Protein AF-A0A7I7MVA3-F1 (afdb_monomer)

Organism: NCBI:txid398694

Foldseek 3Di:
DDKDFLCVVCVVVVHHSVVSVVCVVVVNHPFDWDDDDPTIITDDDPPCVVVPQDDDDDDDDPDPVCVVVVVVVVVVVVVVSVVVVVVVVVVVVVVVVVVVVVD

Nearest PDB structures (foldseek):
  4lhf-assembly1_A  TM=6.559E-01  e=8.825E-02  Peduovirus P2
  6ama-assembly1_A  TM=6.959E-01  e=1.702E-01  Streptomyces venezuelae
  8gzi-assembly1_A  TM=5.293E-01  e=2.525E-01  Apiospora montagnei NRRL 25634
  3ihu-assembly2_B  TM=5.347E-01  e=1.144E+00  Cupriavidus pinatubonensis JMP134
  5y6i-assembly1_B  TM=5.915E-01  e=6.741E+00  Pseudomonas aeruginosa

Sequence (103 aa):
MGAVNLADWAASVGVNRHTAYRWFREGALPVPAERVGRLILVRTTPAGDAAAGGVVIYARVSSHDQRADLDRQVARLRVRDGLLRDANNYERQEQASQRILSS

Secondary structure (DSSP, 8-state):
-EEEEHHHHHHHTT--HHHHHHHHHTT--SS-EEEETTEEEEEEPPGGGGGTT--------SSGGGHHHHHHHHHHHHHHHHHHHHHHHHHHHHHHHHHHHT-

Mean predicted aligned error: 12.72 Å

Structure (mmCIF, N/CA/C/O backbone):
data_AF-A0A7I7MVA3-F1
#
_entry.id   AF-A0A7I7MVA3-F1
#
loop_
_atom_site.group_PDB
_atom_site.id
_atom_site.type_symbol
_atom_site.label_atom_id
_atom_site.label_alt_id
_atom_site.label_comp_id
_atom_site.label_asym_id
_atom_site.label_entity_id
_atom_site.label_seq_id
_atom_site.pdbx_PDB_ins_code
_atom_site.Cartn_x
_atom_site.Cartn_y
_atom_site.Cartn_z
_atom_site.occupancy
_atom_site.B_iso_or_equiv
_atom_site.auth_seq_id
_atom_site.auth_comp_id
_atom_site.auth_asym_id
_atom_site.auth_atom_id
_atom_site.pdbx_PDB_model_num
ATOM 1 N N . MET A 1 1 ? -10.619 -3.308 13.970 1.00 54.50 1 MET A N 1
ATOM 2 C CA . MET A 1 1 ? -10.396 -2.429 12.800 1.00 54.50 1 MET A CA 1
ATOM 3 C C . MET A 1 1 ? -10.261 -1.004 13.299 1.00 54.50 1 MET A C 1
ATOM 5 O O . MET A 1 1 ? -11.207 -0.506 13.895 1.00 54.50 1 MET A O 1
ATOM 9 N N . GLY A 1 2 ? -9.087 -0.394 13.144 1.00 79.62 2 GLY A N 1
ATOM 10 C CA . GLY A 1 2 ? -8.886 1.015 13.486 1.00 79.62 2 GLY A CA 1
ATOM 11 C C . GLY A 1 2 ? -9.206 1.905 12.287 1.00 79.62 2 GLY A C 1
ATOM 12 O O . GLY A 1 2 ? -9.049 1.489 11.140 1.00 79.62 2 GLY A O 1
ATOM 13 N N . ALA A 1 3 ? -9.664 3.126 12.541 1.00 83.00 3 ALA A N 1
ATOM 14 C CA . ALA A 1 3 ? -9.728 4.175 11.532 1.00 83.00 3 ALA A CA 1
ATOM 15 C C . ALA A 1 3 ? -8.857 5.335 12.012 1.00 83.00 3 ALA A C 1
ATOM 17 O O . ALA A 1 3 ? -8.966 5.752 13.164 1.00 83.00 3 ALA A O 1
ATOM 18 N N . VAL A 1 4 ? -7.980 5.830 11.145 1.00 92.38 4 VAL A N 1
ATOM 19 C CA . VAL A 1 4 ? -7.107 6.973 11.441 1.00 92.38 4 VAL A CA 1
ATOM 20 C C . VAL A 1 4 ? -7.415 8.111 10.480 1.00 92.38 4 VAL A C 1
ATOM 22 O O . VAL A 1 4 ? -7.961 7.896 9.397 1.00 92.38 4 VAL A O 1
ATOM 25 N N . ASN A 1 5 ? -7.073 9.339 10.852 1.00 94.38 5 ASN A N 1
ATOM 26 C CA . ASN A 1 5 ? -7.186 10.461 9.929 1.00 94.38 5 ASN A CA 1
ATOM 27 C C . ASN A 1 5 ? -6.242 10.248 8.733 1.00 94.38 5 ASN A C 1
ATOM 29 O O . ASN A 1 5 ? -5.127 9.755 8.899 1.00 94.38 5 ASN A O 1
ATOM 33 N N . LEU A 1 6 ? -6.648 10.673 7.536 1.00 93.62 6 LEU A N 1
ATOM 34 C CA . LEU A 1 6 ? -5.809 10.685 6.333 1.00 93.62 6 LEU A CA 1
ATOM 35 C C . LEU A 1 6 ? -4.431 11.320 6.564 1.00 93.62 6 LEU A C 1
ATOM 37 O O . LEU A 1 6 ? -3.447 10.865 5.993 1.00 93.62 6 LEU A O 1
ATOM 41 N N . ALA A 1 7 ? -4.352 12.363 7.389 1.00 93.25 7 ALA A N 1
ATOM 42 C CA . ALA A 1 7 ? -3.097 13.003 7.759 1.00 93.25 7 ALA A CA 1
ATOM 43 C C . ALA A 1 7 ? -2.152 12.064 8.520 1.00 93.25 7 ALA A C 1
ATOM 45 O O . ALA A 1 7 ? -0.968 12.002 8.196 1.00 93.25 7 ALA A O 1
ATOM 46 N N . ASP A 1 8 ? -2.687 11.347 9.504 1.00 92.94 8 ASP A N 1
ATOM 47 C CA . ASP A 1 8 ? -1.922 10.433 10.352 1.00 92.94 8 ASP A CA 1
ATOM 48 C C . ASP A 1 8 ? -1.548 9.175 9.570 1.00 92.94 8 ASP A C 1
ATOM 50 O O . ASP A 1 8 ? -0.416 8.704 9.642 1.00 92.94 8 ASP A O 1
ATOM 54 N N . TRP A 1 9 ? -2.465 8.689 8.727 1.00 93.50 9 TRP A N 1
ATOM 55 C CA . TRP A 1 9 ? -2.169 7.633 7.767 1.00 93.50 9 TRP A CA 1
ATOM 56 C C . TRP A 1 9 ? -1.032 8.040 6.829 1.00 93.50 9 TRP A C 1
ATOM 58 O O . TRP A 1 9 ? -0.058 7.303 6.706 1.00 93.50 9 TRP A O 1
ATOM 68 N N . ALA A 1 10 ? -1.111 9.227 6.221 1.00 93.56 10 ALA A N 1
ATOM 69 C CA . ALA A 1 10 ? -0.091 9.727 5.306 1.00 93.56 10 ALA A CA 1
ATOM 70 C C . ALA A 1 10 ? 1.283 9.814 5.991 1.00 93.56 10 ALA A C 1
ATOM 72 O O . ALA A 1 10 ? 2.273 9.357 5.424 1.00 93.56 10 ALA A O 1
ATOM 73 N N . ALA A 1 11 ? 1.331 10.301 7.235 1.00 92.38 11 ALA A N 1
ATOM 74 C CA . ALA A 1 11 ? 2.551 10.309 8.037 1.00 92.38 11 ALA A CA 1
ATOM 75 C C . ALA A 1 11 ? 3.082 8.889 8.304 1.00 92.38 11 ALA A C 1
ATOM 77 O O . ALA A 1 11 ? 4.276 8.650 8.141 1.00 92.38 11 ALA A O 1
ATOM 78 N N . SER A 1 12 ? 2.203 7.934 8.633 1.00 88.50 12 SER A N 1
ATOM 79 C CA . SER A 1 12 ? 2.589 6.542 8.907 1.00 88.50 12 SER A CA 1
ATOM 80 C C . SER A 1 12 ? 3.196 5.818 7.698 1.00 88.50 12 SER A C 1
ATOM 82 O O . SER A 1 12 ? 4.054 4.958 7.873 1.00 88.50 12 SER A O 1
ATOM 84 N N . VAL A 1 13 ? 2.789 6.185 6.475 1.00 87.62 13 VAL A N 1
ATOM 85 C CA . VAL A 1 13 ? 3.316 5.611 5.222 1.00 87.62 13 VAL A CA 1
ATOM 86 C C . VAL A 1 13 ? 4.379 6.490 4.549 1.00 87.62 13 VAL A C 1
ATOM 88 O O . VAL A 1 13 ? 4.866 6.145 3.475 1.00 87.62 13 VAL A O 1
ATOM 91 N N . GLY A 1 14 ? 4.736 7.635 5.143 1.00 90.06 14 GLY A N 1
ATOM 92 C CA . GLY A 1 14 ? 5.746 8.555 4.606 1.00 90.06 14 GLY A CA 1
ATOM 93 C C . GLY A 1 14 ? 5.305 9.365 3.378 1.00 90.06 14 GLY A C 1
ATOM 94 O O . GLY A 1 14 ? 6.144 9.828 2.608 1.00 90.06 14 GLY A O 1
ATOM 95 N N . VAL A 1 15 ? 4.000 9.553 3.170 1.00 93.56 15 VAL A N 1
ATOM 96 C CA . VAL A 1 15 ? 3.436 10.338 2.059 1.00 93.56 15 VAL A CA 1
ATOM 97 C C . VAL A 1 15 ? 3.016 11.727 2.552 1.00 93.56 15 VAL A C 1
ATOM 99 O O . VAL A 1 15 ? 2.498 11.893 3.653 1.00 93.56 15 VAL A O 1
ATOM 102 N N . ASN A 1 16 ? 3.201 12.763 1.728 1.00 95.94 16 ASN A N 1
ATOM 103 C CA . ASN A 1 16 ? 2.726 14.109 2.062 1.00 95.94 16 ASN A CA 1
ATOM 104 C C . ASN A 1 16 ? 1.185 14.145 2.150 1.00 95.94 16 ASN A C 1
ATOM 106 O O . ASN A 1 16 ? 0.493 13.627 1.271 1.00 95.94 16 ASN A O 1
ATOM 110 N N . ARG A 1 17 ? 0.637 14.833 3.161 1.00 94.94 17 ARG A N 1
ATOM 111 C CA . ARG A 1 17 ? -0.814 15.016 3.355 1.00 94.94 17 ARG A CA 1
ATOM 112 C C . ARG A 1 17 ? -1.538 15.523 2.100 1.00 94.94 17 ARG A C 1
ATOM 114 O O . ARG A 1 17 ? -2.627 15.043 1.801 1.00 94.94 17 ARG A O 1
ATOM 121 N N . HIS A 1 18 ? -0.959 16.469 1.359 1.00 95.94 18 HIS A N 1
ATOM 122 C CA . HIS A 1 18 ? -1.556 16.987 0.122 1.00 95.94 18 HIS A CA 1
ATOM 123 C C . HIS A 1 18 ? -1.619 15.922 -0.977 1.00 95.94 18 HIS A C 1
ATOM 125 O O . HIS A 1 18 ? -2.621 15.834 -1.685 1.00 95.94 18 HIS A O 1
ATOM 131 N N . THR A 1 19 ? -0.588 15.082 -1.088 1.00 95.69 19 THR A N 1
ATOM 132 C CA . THR A 1 19 ? -0.568 13.946 -2.019 1.00 95.69 19 THR A CA 1
ATOM 133 C C . THR A 1 19 ? -1.638 12.925 -1.649 1.00 95.69 19 THR A C 1
ATOM 135 O O . THR A 1 19 ? -2.403 12.510 -2.515 1.00 95.69 19 THR A O 1
ATOM 138 N N . ALA A 1 20 ? -1.757 12.585 -0.363 1.00 95.00 20 ALA A N 1
ATOM 139 C CA . ALA A 1 20 ? -2.794 11.680 0.125 1.00 95.00 20 ALA A CA 1
ATOM 140 C C . ALA A 1 20 ? -4.208 12.241 -0.119 1.00 95.00 20 ALA A C 1
ATOM 142 O O . ALA A 1 20 ? -5.100 11.514 -0.550 1.00 95.00 20 ALA A O 1
ATOM 143 N N . TYR A 1 21 ? -4.413 13.548 0.083 1.00 95.50 21 TYR A N 1
ATOM 144 C CA . TYR A 1 21 ? -5.683 14.210 -0.229 1.00 95.50 21 TYR A CA 1
ATOM 145 C C . TYR A 1 21 ? -6.007 14.171 -1.725 1.00 95.50 21 TYR A C 1
ATOM 147 O O . TYR A 1 21 ? -7.148 13.903 -2.105 1.00 95.50 21 TYR A O 1
ATOM 155 N N . ARG A 1 22 ? -5.005 14.396 -2.581 1.00 96.44 22 ARG A N 1
ATOM 156 C CA . ARG A 1 22 ? -5.160 14.291 -4.033 1.00 96.44 22 ARG A CA 1
ATOM 157 C C . ARG A 1 22 ? -5.584 12.880 -4.443 1.00 96.44 22 ARG A C 1
ATOM 159 O O . ARG A 1 22 ? -6.562 12.746 -5.169 1.00 96.44 22 ARG A O 1
ATOM 166 N N . TRP A 1 23 ? -4.920 11.851 -3.917 1.00 95.25 23 TRP A N 1
ATOM 167 C CA . TRP A 1 23 ? -5.285 10.453 -4.161 1.00 95.25 23 TRP A CA 1
ATOM 168 C C . TRP A 1 23 ? -6.697 10.120 -3.684 1.00 95.25 23 TRP A C 1
ATOM 170 O O . TRP A 1 23 ? -7.427 9.452 -4.405 1.00 95.25 23 TRP A O 1
ATOM 180 N N . PHE A 1 24 ? -7.111 10.617 -2.515 1.00 93.81 24 PHE A N 1
ATOM 181 C CA . PHE A 1 24 ? -8.486 10.448 -2.041 1.00 93.81 24 PHE A CA 1
ATOM 182 C C . PHE A 1 24 ? -9.498 11.072 -3.012 1.00 93.81 24 PHE A C 1
ATOM 184 O O . PHE A 1 24 ? -10.467 10.426 -3.398 1.00 93.81 24 PHE A O 1
ATOM 191 N N . ARG A 1 25 ? -9.253 12.315 -3.445 1.00 94.69 25 ARG A N 1
ATOM 192 C CA . ARG A 1 25 ? -10.115 13.029 -4.399 1.00 94.69 25 ARG A CA 1
ATOM 193 C C . ARG A 1 25 ? -10.192 12.324 -5.759 1.00 94.69 25 ARG A C 1
ATOM 195 O O . ARG A 1 25 ? -11.222 12.395 -6.414 1.00 94.69 25 ARG A O 1
ATOM 202 N N . GLU A 1 26 ? -9.109 11.679 -6.174 1.00 95.50 26 GLU A N 1
ATOM 203 C CA . GLU A 1 26 ? -8.993 10.949 -7.443 1.00 95.50 26 GLU A CA 1
ATOM 204 C C . GLU A 1 26 ? -9.420 9.475 -7.334 1.00 95.50 26 GLU A C 1
ATOM 206 O O . GLU A 1 26 ? -9.384 8.759 -8.328 1.00 95.50 26 GLU A O 1
ATOM 211 N N . GLY A 1 27 ? -9.819 9.002 -6.145 1.00 92.25 27 GLY A N 1
ATOM 212 C CA . GLY A 1 27 ? -10.176 7.597 -5.919 1.00 92.25 27 GLY A CA 1
ATOM 213 C C . GLY A 1 27 ? -8.999 6.619 -6.047 1.00 92.25 27 GLY A C 1
ATOM 214 O O . GLY A 1 27 ? -9.212 5.421 -6.185 1.00 92.25 27 GLY A O 1
ATOM 215 N N . ALA A 1 28 ? -7.761 7.115 -5.994 1.00 91.50 28 ALA A N 1
ATOM 216 C CA . ALA A 1 28 ? -6.525 6.348 -6.171 1.00 91.50 28 ALA A CA 1
ATOM 217 C C . ALA A 1 28 ? -5.898 5.884 -4.844 1.00 91.50 28 ALA A C 1
ATOM 219 O O . ALA A 1 28 ? -4.749 5.440 -4.814 1.00 91.50 28 ALA A O 1
ATOM 220 N N . LEU A 1 29 ? -6.609 6.036 -3.723 1.00 89.38 29 LEU A N 1
ATOM 221 C CA . LEU A 1 29 ? -6.101 5.596 -2.428 1.00 89.38 29 LEU A CA 1
ATOM 222 C C . LEU A 1 29 ? -6.018 4.053 -2.413 1.00 89.38 29 LEU A C 1
ATOM 224 O O . LEU A 1 29 ? -7.023 3.401 -2.690 1.00 89.38 29 LEU A O 1
ATOM 228 N N . PRO A 1 30 ? -4.869 3.445 -2.057 1.00 85.56 30 PRO A N 1
ATOM 229 C CA . PRO A 1 30 ? -4.715 1.984 -2.053 1.00 85.56 30 PRO A CA 1
ATOM 230 C C . PRO A 1 30 ? -5.466 1.291 -0.905 1.00 85.56 30 PRO A C 1
ATOM 232 O O . PRO A 1 30 ? -5.486 0.067 -0.824 1.00 85.56 30 PRO A O 1
ATOM 235 N N . VAL A 1 31 ? -6.048 2.069 0.009 1.00 87.81 31 VAL A N 1
ATOM 236 C CA . VAL A 1 31 ? -6.773 1.599 1.189 1.00 87.81 31 VAL A CA 1
ATOM 237 C C . VAL A 1 31 ? -8.154 2.255 1.242 1.00 87.81 31 VAL A C 1
ATOM 239 O O . VAL A 1 31 ? -8.295 3.395 0.792 1.00 87.81 31 VAL A O 1
ATOM 242 N N . PRO A 1 32 ? -9.181 1.584 1.794 1.00 89.69 32 PRO A N 1
ATOM 243 C CA . PRO A 1 32 ? -10.507 2.174 1.908 1.00 89.69 32 PRO A CA 1
ATOM 244 C C . PRO A 1 32 ? -10.484 3.441 2.766 1.00 89.69 32 PRO A C 1
ATOM 246 O O . PRO A 1 32 ? -9.981 3.440 3.894 1.00 89.69 32 PRO A O 1
ATOM 249 N N . ALA A 1 33 ? -11.069 4.515 2.246 1.00 92.12 33 ALA A N 1
ATOM 250 C CA . ALA A 1 33 ? -11.216 5.768 2.967 1.00 92.12 33 ALA A CA 1
ATOM 251 C C . ALA A 1 33 ? -12.605 6.363 2.753 1.00 92.12 33 ALA A C 1
ATOM 253 O O . ALA A 1 33 ? -13.160 6.303 1.658 1.00 92.12 33 ALA A O 1
ATOM 254 N N . GLU A 1 34 ? -13.149 6.965 3.804 1.00 92.56 34 GLU A N 1
ATOM 255 C CA . GLU A 1 34 ? -14.472 7.581 3.805 1.00 92.56 34 GLU A CA 1
ATOM 256 C C . GLU A 1 34 ? -14.397 9.012 4.338 1.00 92.56 34 GLU A C 1
ATOM 258 O O . GLU A 1 34 ? -13.662 9.320 5.280 1.00 92.56 34 GLU A O 1
ATOM 263 N N . ARG A 1 35 ? -15.157 9.919 3.717 1.00 93.19 35 ARG A N 1
ATOM 264 C CA . ARG A 1 35 ? -15.282 11.293 4.203 1.00 93.19 35 ARG A CA 1
ATOM 265 C C . ARG A 1 35 ? -16.400 11.358 5.234 1.00 93.19 35 ARG A C 1
ATOM 267 O O . ARG A 1 35 ? -17.557 11.122 4.903 1.00 93.19 35 ARG A O 1
ATOM 274 N N . VAL A 1 36 ? -16.054 1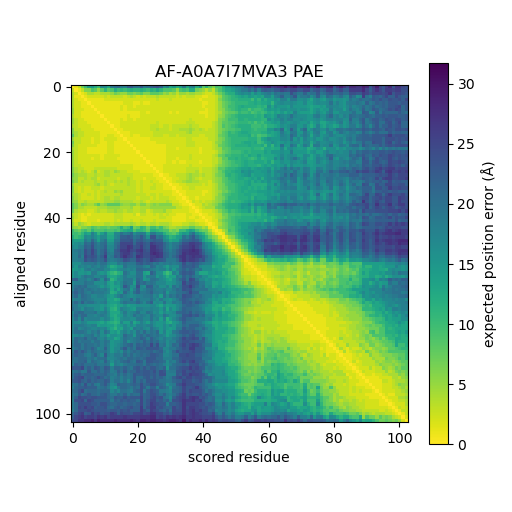1.759 6.451 1.00 91.94 36 VAL A N 1
ATOM 275 C CA . VAL A 1 36 ? -16.994 11.969 7.555 1.00 91.94 36 VAL A CA 1
ATOM 276 C C . VAL A 1 36 ? -16.940 13.446 7.938 1.00 91.94 36 VAL A C 1
ATOM 278 O O . VAL A 1 36 ? -16.022 13.920 8.612 1.00 91.94 36 VAL A O 1
ATOM 281 N N . GLY A 1 37 ? -17.893 14.218 7.409 1.00 90.12 37 GLY A N 1
ATOM 282 C CA . GLY A 1 37 ? -17.916 15.676 7.533 1.00 90.12 37 GLY A CA 1
ATOM 283 C C . GLY A 1 37 ? -16.680 16.340 6.907 1.00 90.12 37 GLY A C 1
ATOM 284 O O . GLY A 1 37 ? -16.470 16.306 5.687 1.00 90.12 37 GLY A O 1
ATOM 285 N N . ARG A 1 38 ? -15.858 16.979 7.750 1.00 88.88 38 ARG A N 1
ATOM 286 C CA . ARG A 1 38 ? -14.614 17.654 7.333 1.00 88.88 38 ARG A CA 1
ATOM 287 C C . ARG A 1 38 ? -13.375 16.754 7.410 1.00 88.88 38 ARG A C 1
ATOM 289 O O . ARG A 1 38 ? -12.317 17.158 6.935 1.00 88.88 38 ARG A O 1
ATOM 296 N N . LEU A 1 39 ? -13.500 15.553 7.974 1.00 91.94 39 LEU A N 1
ATOM 297 C CA . LEU A 1 39 ? -12.403 14.603 8.131 1.00 91.94 39 LEU A CA 1
ATOM 298 C C . LEU A 1 39 ? -12.476 13.502 7.070 1.00 91.94 39 LEU A C 1
ATOM 300 O O . LEU A 1 39 ? -13.553 13.150 6.590 1.00 91.94 39 LEU A O 1
ATOM 304 N N . ILE A 1 40 ? -11.314 12.960 6.710 1.00 93.56 40 ILE A N 1
ATOM 305 C CA . ILE A 1 40 ? -11.194 11.763 5.876 1.00 93.56 40 ILE A CA 1
ATOM 306 C C . ILE A 1 40 ? -10.617 10.676 6.773 1.00 93.56 40 ILE A C 1
ATOM 308 O O . ILE A 1 40 ? -9.514 10.838 7.301 1.00 93.56 40 ILE A O 1
ATOM 312 N N . LEU A 1 41 ? -11.386 9.611 6.970 1.00 93.00 41 LEU A N 1
ATOM 313 C CA . LEU A 1 41 ? -11.004 8.460 7.771 1.00 93.00 41 LEU A CA 1
ATOM 314 C C . LEU A 1 41 ? -10.479 7.372 6.848 1.00 93.00 41 LEU A C 1
ATOM 316 O O . LEU A 1 41 ? -11.162 6.958 5.915 1.00 93.00 41 LEU A O 1
ATOM 320 N N . VAL A 1 42 ? -9.265 6.915 7.119 1.00 91.88 42 VAL A N 1
ATOM 321 C CA . VAL A 1 42 ? -8.633 5.799 6.430 1.00 91.88 42 VAL A CA 1
ATOM 322 C C . VAL A 1 42 ? -8.802 4.566 7.297 1.00 91.88 42 VAL A C 1
ATOM 324 O O . VAL A 1 42 ? -8.346 4.536 8.444 1.00 91.88 42 VAL A O 1
ATOM 327 N N . ARG A 1 43 ? -9.473 3.548 6.756 1.00 87.75 43 ARG A N 1
ATOM 328 C CA . ARG A 1 43 ? -9.612 2.257 7.426 1.00 87.75 43 ARG A CA 1
ATOM 329 C C . ARG A 1 43 ? -8.277 1.544 7.321 1.00 87.75 43 ARG A C 1
ATOM 331 O O . ARG A 1 43 ? -7.835 1.200 6.226 1.00 87.75 43 ARG A O 1
ATOM 338 N N . THR A 1 44 ? -7.633 1.337 8.461 1.00 75.94 44 THR A N 1
ATOM 339 C CA . THR A 1 44 ? -6.399 0.567 8.528 1.00 75.94 44 THR A CA 1
ATOM 340 C C . THR A 1 44 ? -6.733 -0.817 9.059 1.00 75.94 44 THR A C 1
ATOM 342 O O . THR A 1 44 ? -7.299 -0.996 10.144 1.00 75.94 44 THR A O 1
ATOM 345 N N . THR A 1 45 ? -6.381 -1.836 8.282 1.00 64.06 45 THR A N 1
ATOM 346 C CA . THR A 1 45 ? -6.123 -3.142 8.882 1.00 64.06 45 THR A CA 1
ATOM 347 C C . THR A 1 45 ? -4.926 -2.934 9.809 1.00 64.06 45 THR A C 1
ATOM 349 O O . THR A 1 45 ? -3.963 -2.284 9.382 1.00 64.06 45 THR A O 1
ATOM 352 N N . PRO A 1 46 ? -4.965 -3.376 11.080 1.00 54.09 46 PRO A N 1
ATOM 353 C CA . PRO A 1 46 ? -3.768 -3.343 11.903 1.00 54.09 46 PRO A CA 1
ATOM 354 C C . PRO A 1 46 ? -2.640 -3.990 11.099 1.00 54.09 46 PRO A C 1
ATOM 356 O O . PRO A 1 46 ? -2.815 -5.071 10.538 1.00 54.09 46 PRO A O 1
ATOM 359 N N . ALA A 1 47 ? -1.482 -3.330 11.033 1.00 52.94 47 ALA A N 1
ATOM 360 C CA . ALA A 1 47 ? -0.297 -3.861 10.355 1.00 52.94 47 ALA A CA 1
ATOM 361 C C . ALA A 1 47 ? 0.122 -5.255 10.887 1.00 52.94 47 ALA A C 1
ATOM 363 O O . ALA A 1 47 ? 0.964 -5.916 10.290 1.00 52.94 47 ALA A O 1
ATOM 364 N N . GLY A 1 48 ? -0.502 -5.712 11.980 1.00 44.09 48 GLY A N 1
ATOM 365 C CA . GLY A 1 48 ? -0.399 -7.052 12.540 1.00 44.09 48 GLY A CA 1
ATOM 366 C C . GLY A 1 48 ? -1.025 -8.185 11.717 1.00 44.09 48 GLY A C 1
ATOM 367 O O . GLY A 1 48 ? -0.626 -9.317 11.939 1.00 44.09 48 GLY A O 1
ATOM 368 N N . ASP A 1 49 ? -1.903 -7.939 10.736 1.00 43.69 49 ASP A N 1
ATOM 369 C CA . ASP A 1 49 ? -2.454 -9.042 9.913 1.00 43.69 49 ASP A CA 1
ATOM 370 C C . ASP A 1 49 ? -1.623 -9.331 8.651 1.00 43.69 49 ASP A C 1
ATOM 372 O O . ASP A 1 49 ? -1.791 -10.363 8.004 1.00 43.69 49 ASP A O 1
ATOM 376 N N . ALA A 1 50 ? -0.636 -8.481 8.341 1.00 47.69 50 ALA A N 1
ATOM 377 C CA . ALA A 1 50 ? 0.444 -8.838 7.418 1.00 47.69 50 ALA A CA 1
ATOM 378 C C . ALA A 1 50 ? 1.470 -9.797 8.064 1.00 47.69 50 ALA A C 1
ATOM 380 O O . ALA A 1 50 ? 2.402 -10.245 7.397 1.00 47.69 50 ALA A O 1
ATOM 381 N N . ALA A 1 51 ? 1.292 -10.155 9.344 1.00 48.22 51 ALA A N 1
ATOM 382 C CA . ALA A 1 51 ? 2.122 -11.130 10.049 1.00 48.22 51 ALA A CA 1
ATOM 383 C C . ALA A 1 51 ? 1.815 -12.597 9.680 1.00 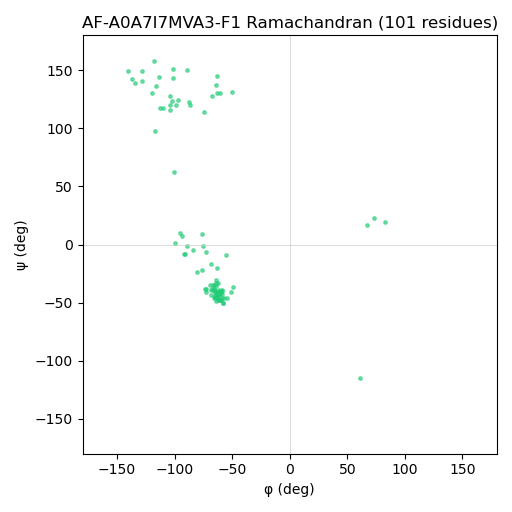48.22 51 ALA A C 1
ATOM 385 O O . ALA A 1 51 ? 2.371 -13.509 10.287 1.00 48.22 51 ALA A O 1
ATOM 386 N N . ALA A 1 52 ? 0.993 -12.849 8.657 1.00 54.12 52 ALA A N 1
ATOM 387 C CA . ALA A 1 52 ? 0.839 -14.167 8.047 1.00 54.12 52 ALA A CA 1
ATOM 388 C C . ALA A 1 52 ? 1.646 -14.283 6.733 1.00 54.12 52 ALA A C 1
ATOM 390 O O . ALA A 1 52 ? 1.104 -14.491 5.653 1.00 54.12 52 ALA A O 1
ATOM 391 N N . GLY A 1 53 ? 2.975 -14.162 6.837 1.00 58.50 53 GLY A N 1
ATOM 392 C CA . GLY A 1 53 ? 3.902 -14.966 6.024 1.00 58.50 53 GLY A CA 1
ATOM 393 C C . GLY A 1 53 ? 4.235 -14.531 4.589 1.00 58.50 53 GLY A C 1
ATOM 394 O O . GLY A 1 53 ? 4.701 -15.369 3.819 1.00 58.50 53 GLY A O 1
ATOM 395 N N . GLY A 1 54 ? 4.029 -13.271 4.197 1.00 62.75 54 GLY A N 1
ATOM 396 C CA . GLY A 1 54 ? 4.408 -12.782 2.863 1.00 62.75 54 GLY A CA 1
ATOM 397 C C . GLY A 1 54 ? 5.675 -11.920 2.853 1.00 62.75 54 GLY A C 1
ATOM 398 O O . GLY A 1 54 ? 5.662 -10.812 3.377 1.00 62.75 54 GLY A O 1
ATOM 399 N N . VAL A 1 55 ? 6.750 -12.374 2.197 1.00 68.50 55 VAL A N 1
ATOM 400 C CA . VAL A 1 55 ? 7.906 -11.522 1.853 1.00 68.50 55 VAL A CA 1
ATOM 401 C C . VAL A 1 55 ? 7.655 -10.841 0.506 1.00 68.50 55 VAL A C 1
ATOM 403 O O . VAL A 1 55 ? 7.452 -11.512 -0.505 1.00 68.50 55 VAL A O 1
ATOM 406 N N . VAL A 1 56 ? 7.693 -9.506 0.476 1.00 71.75 56 VAL A N 1
ATOM 407 C CA . VAL A 1 56 ? 7.580 -8.713 -0.760 1.00 71.75 56 VAL A CA 1
ATOM 408 C C . VAL A 1 56 ? 8.959 -8.193 -1.162 1.00 71.75 56 VAL A C 1
ATOM 410 O O . VAL A 1 56 ? 9.649 -7.569 -0.361 1.00 71.75 56 VAL A O 1
ATOM 413 N N . ILE A 1 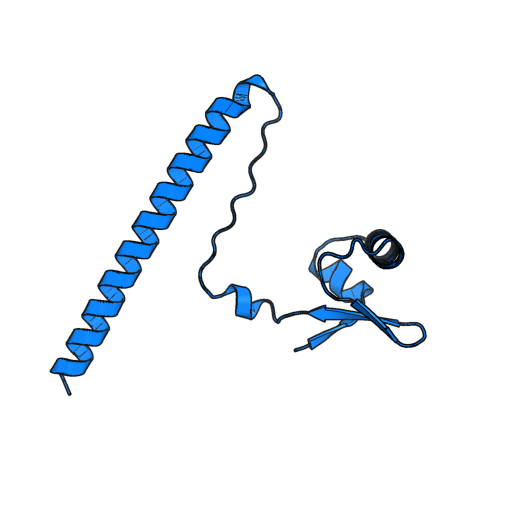57 ? 9.355 -8.428 -2.417 1.00 78.56 57 ILE A N 1
ATOM 414 C CA . ILE A 1 57 ? 10.612 -7.930 -2.992 1.00 78.56 57 ILE A CA 1
ATOM 415 C C . ILE A 1 57 ? 10.279 -6.851 -4.023 1.00 78.56 57 ILE A C 1
ATOM 417 O O . ILE A 1 57 ? 9.654 -7.144 -5.042 1.00 78.56 57 ILE A O 1
ATOM 421 N N . TYR A 1 58 ? 10.730 -5.619 -3.778 1.00 78.25 58 TYR A N 1
ATOM 422 C CA . TYR A 1 58 ? 10.724 -4.546 -4.772 1.00 78.25 58 TYR A CA 1
ATOM 423 C C . TYR A 1 58 ? 12.139 -4.342 -5.308 1.00 78.25 58 TYR A C 1
ATOM 425 O O . TYR A 1 58 ? 13.052 -4.029 -4.545 1.00 78.25 58 TYR A O 1
ATOM 433 N N . ALA A 1 59 ? 12.329 -4.519 -6.615 1.00 77.75 59 ALA A N 1
ATOM 434 C CA . ALA A 1 59 ? 13.638 -4.413 -7.245 1.00 77.75 59 ALA A CA 1
ATOM 435 C C . ALA A 1 59 ? 13.553 -3.575 -8.528 1.00 77.75 59 ALA A C 1
ATOM 437 O O . ALA A 1 59 ? 12.595 -3.693 -9.292 1.00 77.75 59 ALA A O 1
ATOM 438 N N . ARG A 1 60 ? 14.546 -2.707 -8.753 1.00 84.88 60 ARG A N 1
ATOM 439 C CA . ARG A 1 60 ? 14.640 -1.830 -9.929 1.00 84.88 60 ARG A CA 1
ATOM 440 C C . ARG A 1 60 ? 16.083 -1.748 -10.419 1.00 84.88 60 ARG A C 1
ATOM 442 O O . ARG A 1 60 ? 16.999 -1.788 -9.603 1.00 84.88 60 ARG A O 1
ATOM 449 N N . VAL A 1 61 ? 16.264 -1.569 -11.724 1.00 85.69 61 VAL A N 1
ATOM 450 C CA . VAL A 1 61 ? 17.562 -1.290 -12.358 1.00 85.69 61 VAL A CA 1
ATOM 451 C C . VAL A 1 61 ? 17.560 0.119 -12.938 1.00 85.69 61 VAL A C 1
ATOM 453 O O . VAL A 1 61 ? 16.525 0.594 -13.404 1.00 85.69 61 VAL A O 1
ATOM 456 N N . SER A 1 62 ? 18.700 0.806 -12.878 1.00 81.94 62 SER A N 1
ATOM 457 C CA . SER A 1 62 ? 18.871 2.125 -13.502 1.00 81.94 62 SER A CA 1
ATOM 458 C C . SER A 1 62 ? 19.153 2.028 -15.002 1.00 81.94 62 SER A C 1
ATOM 460 O O . SER A 1 62 ? 18.849 2.972 -15.725 1.00 81.94 62 SER A O 1
ATOM 462 N N . SER A 1 63 ? 19.686 0.893 -15.469 1.00 89.00 63 SER A N 1
ATOM 463 C CA . SER A 1 63 ? 19.969 0.634 -16.880 1.00 89.00 63 SER A CA 1
ATOM 464 C C . SER A 1 63 ? 19.135 -0.528 -17.411 1.00 89.00 63 SER A C 1
ATOM 466 O O . SER A 1 63 ? 18.970 -1.555 -16.749 1.00 89.00 63 SER A O 1
ATOM 468 N N . HIS A 1 64 ? 18.579 -0.363 -18.610 1.00 82.19 64 HIS A N 1
ATOM 469 C CA . HIS A 1 64 ? 17.625 -1.317 -19.176 1.00 82.19 64 HIS A CA 1
ATOM 470 C C . HIS A 1 64 ? 18.260 -2.680 -19.496 1.00 82.19 64 HIS A C 1
ATOM 472 O O . HIS A 1 64 ? 17.630 -3.719 -19.303 1.00 82.19 64 HIS A O 1
ATOM 478 N N . ASP A 1 65 ? 19.521 -2.686 -19.924 1.00 88.25 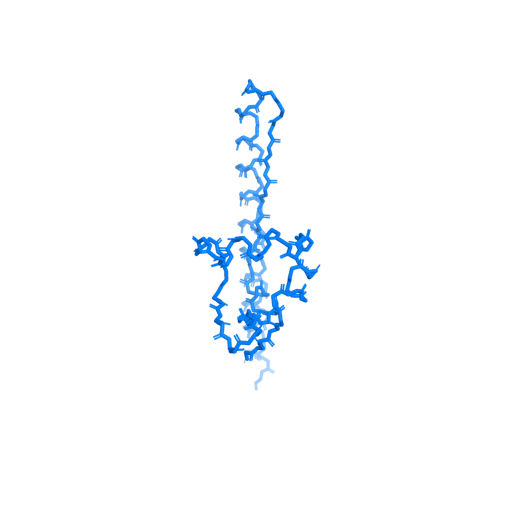65 ASP A N 1
ATOM 479 C CA . ASP A 1 65 ? 20.317 -3.882 -20.223 1.00 88.25 65 ASP A CA 1
ATOM 480 C C . ASP A 1 65 ? 20.556 -4.776 -18.991 1.00 88.25 65 ASP A C 1
ATOM 482 O O . ASP A 1 65 ? 20.758 -5.981 -19.131 1.00 88.25 65 ASP A O 1
ATOM 486 N N . GLN A 1 66 ? 20.425 -4.237 -17.774 1.00 87.81 66 GLN A N 1
ATOM 487 C CA . GLN A 1 66 ? 20.561 -5.002 -16.527 1.00 87.81 66 GLN A CA 1
ATOM 488 C C . GLN A 1 66 ? 19.277 -5.731 -16.099 1.00 87.81 66 GLN A C 1
ATOM 490 O O . GLN A 1 66 ? 19.288 -6.491 -15.128 1.00 87.81 66 GLN A O 1
ATOM 495 N N . ARG A 1 67 ? 18.159 -5.546 -16.814 1.00 88.06 67 ARG A N 1
ATOM 496 C CA . ARG A 1 67 ? 16.866 -6.155 -16.463 1.00 88.06 67 ARG A CA 1
ATOM 497 C C . ARG A 1 67 ? 16.923 -7.683 -16.410 1.00 88.06 67 ARG A C 1
ATOM 499 O O . ARG A 1 67 ? 16.370 -8.279 -15.492 1.00 88.06 67 ARG A O 1
ATOM 506 N N . ALA A 1 68 ? 17.638 -8.312 -17.341 1.00 88.38 68 ALA A N 1
ATOM 507 C CA . ALA A 1 68 ? 17.773 -9.767 -17.360 1.00 88.38 68 ALA A CA 1
ATOM 508 C C . ALA A 1 68 ? 18.510 -10.304 -16.120 1.00 88.38 68 ALA A C 1
ATOM 510 O O . ALA A 1 68 ? 18.212 -11.400 -15.649 1.00 88.38 68 ALA A O 1
ATOM 511 N N . ASP A 1 69 ? 19.464 -9.545 -15.576 1.00 87.94 69 ASP A N 1
ATOM 512 C CA . ASP A 1 69 ? 20.145 -9.928 -14.339 1.00 87.94 69 ASP A CA 1
ATOM 513 C C . ASP A 1 69 ? 19.234 -9.761 -13.116 1.00 87.94 69 ASP A C 1
ATOM 515 O O . ASP A 1 69 ? 19.155 -10.663 -12.279 1.00 87.94 69 ASP A O 1
ATOM 519 N N . LEU A 1 70 ? 18.457 -8.673 -13.067 1.00 88.31 70 LEU A N 1
ATOM 520 C CA . LEU A 1 70 ? 17.427 -8.464 -12.048 1.00 88.31 70 LEU A CA 1
ATOM 521 C C . LEU A 1 70 ? 16.442 -9.640 -11.988 1.00 88.31 70 LEU A C 1
ATOM 523 O O . LEU A 1 70 ? 16.170 -10.161 -10.905 1.00 88.31 70 LEU A O 1
ATOM 527 N N . ASP A 1 71 ? 15.959 -10.099 -13.143 1.00 87.81 71 ASP A N 1
ATOM 528 C CA . ASP A 1 71 ? 15.020 -11.220 -13.225 1.00 87.81 71 ASP A CA 1
ATOM 529 C C . ASP A 1 71 ? 15.632 -12.517 -12.660 1.00 87.81 71 ASP A C 1
ATOM 531 O O . ASP A 1 71 ? 14.982 -13.233 -11.890 1.00 87.81 71 ASP A O 1
ATOM 535 N N . ARG A 1 72 ? 16.917 -12.790 -12.944 1.00 88.25 72 ARG A N 1
ATOM 536 C CA . ARG A 1 72 ? 17.645 -13.934 -12.359 1.00 88.25 72 ARG A CA 1
ATOM 537 C C . ARG A 1 72 ? 17.798 -13.804 -10.846 1.00 88.25 72 ARG A C 1
ATOM 539 O O . ARG A 1 72 ? 17.664 -14.794 -10.124 1.00 88.25 72 ARG A O 1
ATOM 546 N N . GLN A 1 73 ? 18.089 -12.607 -10.341 1.00 88.38 73 GLN A N 1
ATOM 547 C CA . GLN A 1 73 ? 18.211 -12.367 -8.902 1.00 88.38 73 GLN A CA 1
ATOM 548 C C . GLN A 1 73 ? 16.874 -12.575 -8.181 1.00 88.38 73 GLN A C 1
ATOM 550 O O . GLN A 1 73 ? 16.831 -13.276 -7.169 1.00 88.38 73 GLN A O 1
ATOM 555 N N . VAL A 1 74 ? 15.777 -12.052 -8.735 1.00 87.94 74 VAL A N 1
ATOM 556 C CA . VAL A 1 74 ? 14.424 -12.249 -8.196 1.00 87.94 74 VAL A CA 1
ATOM 557 C C . VAL A 1 74 ? 14.046 -13.731 -8.196 1.00 87.94 74 VAL A C 1
ATOM 559 O O . VAL A 1 74 ? 13.526 -14.221 -7.194 1.00 87.94 74 VAL A O 1
ATOM 562 N N . ALA A 1 75 ? 14.352 -14.469 -9.268 1.00 86.00 75 ALA A N 1
ATOM 563 C CA . ALA A 1 75 ? 14.105 -15.909 -9.331 1.00 86.00 75 ALA A CA 1
ATOM 564 C C . ALA A 1 75 ? 14.840 -16.671 -8.213 1.00 86.00 75 ALA A C 1
ATOM 566 O O . ALA A 1 75 ? 14.222 -17.463 -7.503 1.00 86.00 75 ALA A O 1
ATOM 567 N N . ARG A 1 76 ? 16.129 -16.376 -7.983 1.00 86.38 76 ARG A N 1
ATOM 568 C CA . ARG A 1 76 ? 16.905 -16.994 -6.890 1.00 86.38 76 ARG A CA 1
ATOM 569 C C . ARG A 1 76 ? 16.320 -16.695 -5.512 1.00 86.38 76 ARG A C 1
ATOM 571 O O . ARG A 1 76 ? 16.255 -17.586 -4.668 1.00 86.38 76 ARG A O 1
ATOM 578 N N . LEU A 1 77 ? 15.884 -15.458 -5.275 1.00 86.00 77 LEU A N 1
ATOM 579 C CA . LEU A 1 77 ? 15.299 -15.072 -3.991 1.00 86.00 77 LEU A CA 1
ATOM 580 C C . LEU A 1 77 ? 13.950 -15.753 -3.741 1.00 86.00 77 LEU A C 1
ATOM 582 O O . LEU A 1 77 ? 13.710 -16.192 -2.621 1.00 86.00 77 LEU A O 1
ATOM 586 N N . ARG A 1 78 ? 13.113 -15.903 -4.775 1.00 82.81 78 ARG A N 1
ATOM 587 C CA . ARG A 1 78 ? 11.832 -16.622 -4.681 1.00 82.81 78 ARG A CA 1
ATOM 588 C C . ARG A 1 78 ? 12.022 -18.098 -4.345 1.00 82.81 78 ARG A C 1
ATOM 590 O O . ARG A 1 78 ? 11.339 -18.608 -3.467 1.00 82.81 78 ARG A O 1
ATOM 597 N N . VAL A 1 79 ? 12.974 -18.763 -5.002 1.00 84.88 79 VAL A N 1
ATOM 598 C CA . VAL A 1 79 ? 13.304 -20.166 -4.702 1.00 84.88 79 VAL A CA 1
ATOM 599 C C . VAL A 1 79 ? 13.787 -20.307 -3.259 1.00 84.88 79 VAL A C 1
ATOM 601 O O . VAL A 1 79 ? 13.329 -21.192 -2.543 1.00 84.88 79 VAL A O 1
ATOM 604 N N . ARG A 1 80 ? 14.667 -19.407 -2.801 1.00 82.19 80 ARG A N 1
ATOM 605 C CA . ARG A 1 80 ? 15.163 -19.433 -1.419 1.00 82.19 80 ARG A CA 1
ATOM 606 C C . ARG A 1 80 ? 14.054 -19.212 -0.388 1.00 82.19 80 ARG A C 1
ATOM 608 O O . ARG A 1 80 ? 14.043 -19.902 0.622 1.00 82.19 80 ARG A O 1
ATOM 615 N N . ASP A 1 81 ? 13.145 -18.270 -0.628 1.00 82.00 81 ASP A N 1
ATOM 616 C CA . ASP A 1 81 ? 11.995 -18.028 0.254 1.00 82.00 81 ASP A CA 1
ATOM 617 C C . ASP A 1 81 ? 11.076 -19.257 0.334 1.00 82.00 81 ASP A C 1
ATOM 619 O O . ASP A 1 81 ? 10.710 -19.659 1.435 1.00 82.00 81 ASP A O 1
ATOM 623 N N . GLY A 1 82 ? 10.793 -19.919 -0.795 1.00 79.69 82 GLY A N 1
ATOM 624 C CA . GLY A 1 82 ? 10.040 -21.179 -0.813 1.00 79.69 82 GLY A CA 1
ATOM 625 C C . GLY A 1 82 ? 10.695 -22.274 0.035 1.00 79.69 82 GLY A C 1
ATOM 626 O O . GLY A 1 82 ? 10.057 -22.818 0.932 1.00 79.69 82 GLY A O 1
ATOM 627 N N . LEU A 1 83 ? 11.996 -22.514 -0.161 1.00 81.00 83 LEU A N 1
ATOM 628 C CA . LEU A 1 83 ? 12.746 -23.524 0.600 1.00 81.00 83 LEU A CA 1
ATOM 629 C C . LEU A 1 83 ? 12.734 -23.265 2.115 1.00 81.00 83 LEU A C 1
ATOM 631 O O . LEU A 1 83 ? 12.606 -24.199 2.905 1.00 81.00 83 LEU A O 1
ATOM 635 N N . LEU A 1 84 ? 12.858 -22.001 2.532 1.00 76.31 84 LEU A N 1
ATOM 636 C CA . LEU A 1 84 ? 12.826 -21.636 3.951 1.00 76.31 84 LEU A CA 1
ATOM 637 C C . LEU A 1 84 ? 11.436 -21.831 4.570 1.00 76.31 84 LEU A C 1
ATOM 639 O O . LEU A 1 84 ? 11.337 -22.211 5.737 1.00 76.31 84 LEU A O 1
ATOM 643 N N . ARG A 1 85 ? 10.365 -21.588 3.807 1.00 76.06 85 ARG A N 1
ATOM 644 C CA . ARG A 1 85 ? 8.990 -21.830 4.268 1.00 76.06 85 ARG A CA 1
ATOM 645 C C . ARG A 1 85 ? 8.714 -23.317 4.437 1.00 76.06 85 ARG A C 1
ATOM 647 O O . ARG A 1 85 ? 8.161 -23.702 5.464 1.00 76.06 85 ARG A O 1
ATOM 654 N N . ASP A 1 86 ? 9.143 -24.134 3.481 1.00 79.44 86 ASP A N 1
ATOM 655 C CA . ASP A 1 86 ? 8.965 -25.585 3.541 1.00 79.44 86 ASP A CA 1
ATOM 656 C C . ASP A 1 86 ? 9.684 -26.171 4.760 1.00 79.44 86 ASP A C 1
ATOM 658 O O . ASP A 1 86 ? 9.065 -26.882 5.549 1.00 79.44 86 ASP A O 1
ATOM 662 N N . ALA A 1 87 ? 10.945 -25.787 4.988 1.00 77.88 87 ALA A N 1
ATOM 663 C CA . ALA A 1 87 ? 11.714 -26.209 6.160 1.00 77.88 87 ALA A 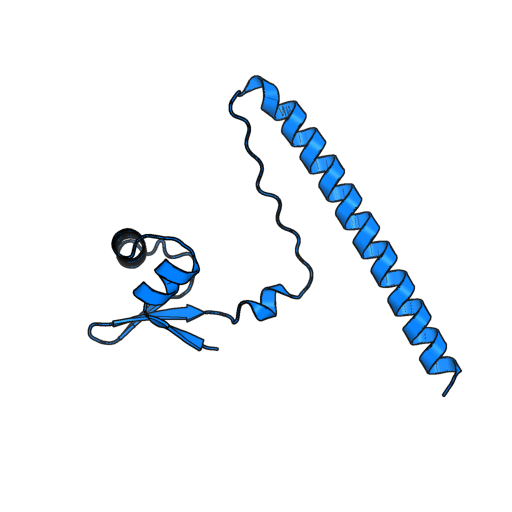CA 1
ATOM 664 C C . ALA A 1 87 ? 11.020 -25.851 7.490 1.00 77.88 87 ALA A C 1
ATOM 666 O O . ALA A 1 87 ? 10.879 -26.704 8.365 1.00 77.88 87 ALA A O 1
ATOM 667 N N . ASN A 1 88 ? 10.518 -24.618 7.622 1.00 77.12 88 ASN A N 1
ATOM 668 C CA . ASN A 1 88 ? 9.823 -24.174 8.837 1.00 77.12 88 ASN A CA 1
ATOM 669 C C . ASN A 1 88 ? 8.521 -24.962 9.080 1.00 77.12 88 ASN A C 1
ATOM 671 O O . ASN A 1 88 ? 8.160 -25.252 10.221 1.00 77.12 88 ASN A O 1
ATOM 675 N N . ASN A 1 89 ? 7.813 -25.331 8.009 1.00 79.94 89 ASN A N 1
ATOM 676 C CA . ASN A 1 89 ? 6.585 -26.117 8.105 1.00 79.94 89 ASN A CA 1
ATOM 677 C C . ASN A 1 89 ? 6.856 -27.556 8.574 1.00 79.94 89 ASN A C 1
ATOM 679 O O . ASN A 1 89 ? 6.100 -28.059 9.408 1.00 79.94 89 ASN A O 1
ATOM 683 N N . TYR A 1 90 ? 7.943 -28.189 8.111 1.00 74.25 90 TYR A N 1
ATOM 684 C CA . TYR A 1 90 ?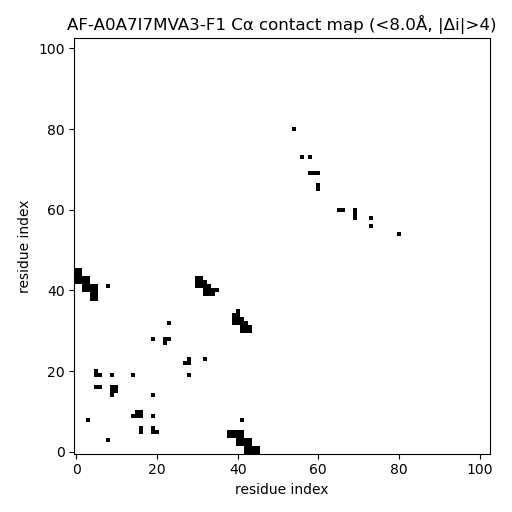 8.350 -29.521 8.578 1.00 74.25 90 TYR A CA 1
ATOM 685 C C . TYR A 1 90 ? 8.680 -29.531 10.076 1.00 74.25 90 TYR A C 1
ATOM 687 O O . TYR A 1 90 ? 8.149 -30.364 10.810 1.00 74.25 90 TYR A O 1
ATOM 695 N N . GLU A 1 91 ? 9.475 -28.571 10.559 1.00 80.81 91 GLU A N 1
ATOM 696 C CA . GLU A 1 91 ? 9.836 -28.482 11.983 1.00 80.81 91 GLU A CA 1
ATOM 697 C C . GLU A 1 91 ? 8.604 -28.292 12.881 1.00 80.81 91 GLU A C 1
ATOM 699 O O . GLU A 1 91 ? 8.486 -28.918 13.937 1.00 80.81 91 GLU A O 1
ATOM 704 N N . ARG A 1 92 ? 7.640 -27.460 12.456 1.00 79.81 92 ARG A N 1
ATOM 705 C CA . ARG A 1 92 ? 6.376 -27.284 13.192 1.00 79.81 92 ARG A CA 1
ATOM 706 C C . ARG A 1 92 ? 5.545 -28.559 13.223 1.00 79.81 92 ARG A C 1
ATOM 708 O O . ARG A 1 92 ? 4.930 -28.846 14.250 1.00 79.81 92 ARG A O 1
ATOM 715 N N . GLN A 1 93 ? 5.506 -29.305 12.120 1.00 74.44 93 GLN A N 1
ATOM 716 C CA . GLN A 1 93 ? 4.777 -30.567 12.042 1.00 74.44 93 GLN A CA 1
ATOM 717 C C . GLN A 1 93 ? 5.399 -31.626 12.959 1.00 74.44 93 GLN A C 1
ATOM 719 O O . GLN A 1 93 ? 4.671 -32.347 13.645 1.00 74.44 93 GLN A O 1
ATOM 724 N N . GLU A 1 94 ? 6.728 -31.693 13.028 1.00 82.44 94 GLU A N 1
ATOM 725 C CA . GLU A 1 94 ? 7.433 -32.616 13.915 1.00 82.44 94 GLU A CA 1
ATOM 726 C C . GLU A 1 94 ? 7.194 -32.272 15.391 1.00 82.44 94 GLU A C 1
ATOM 728 O O . GLU A 1 94 ? 6.797 -33.138 16.169 1.00 82.44 94 GLU A O 1
ATOM 733 N N . GLN A 1 95 ? 7.306 -30.996 15.769 1.00 81.88 95 GLN A N 1
ATOM 734 C CA . GLN A 1 95 ? 6.998 -30.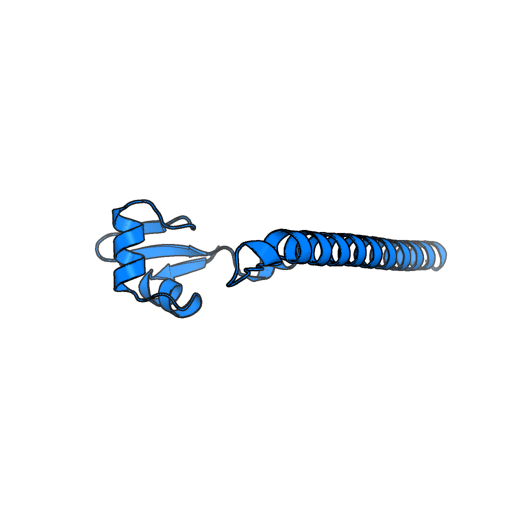539 17.129 1.00 81.88 95 GLN A CA 1
ATOM 735 C C . GLN A 1 95 ? 5.533 -30.792 17.519 1.00 81.88 95 GLN A C 1
ATOM 737 O O . GLN A 1 95 ? 5.250 -31.161 18.661 1.00 81.88 95 GLN A O 1
ATOM 742 N N . ALA A 1 96 ? 4.590 -30.596 16.591 1.00 81.44 96 ALA A N 1
ATOM 743 C CA . ALA A 1 96 ? 3.179 -30.901 16.817 1.00 81.44 96 ALA A CA 1
ATOM 744 C C . ALA A 1 96 ? 2.952 -32.406 17.020 1.00 81.44 96 ALA A C 1
ATOM 746 O O . ALA A 1 96 ? 2.230 -32.796 17.935 1.00 81.44 96 ALA A O 1
ATOM 747 N N . SER A 1 97 ? 3.614 -33.244 16.220 1.00 80.62 97 SER A N 1
ATOM 748 C CA . SER A 1 97 ? 3.545 -34.703 16.341 1.00 80.62 97 SER A CA 1
ATOM 749 C C . SER A 1 97 ? 4.131 -35.170 17.677 1.00 80.62 97 SER A C 1
ATOM 751 O O . SER A 1 97 ? 3.469 -35.888 18.418 1.00 80.62 97 SER A O 1
ATOM 753 N N . GLN A 1 98 ? 5.320 -34.690 18.054 1.00 82.69 98 GLN A N 1
ATOM 754 C CA . GLN A 1 98 ? 5.964 -35.033 19.328 1.00 82.69 98 GLN A CA 1
ATOM 755 C C . GLN A 1 98 ? 5.106 -34.647 20.542 1.00 82.69 98 GLN A C 1
ATOM 757 O O . GLN A 1 98 ? 5.006 -3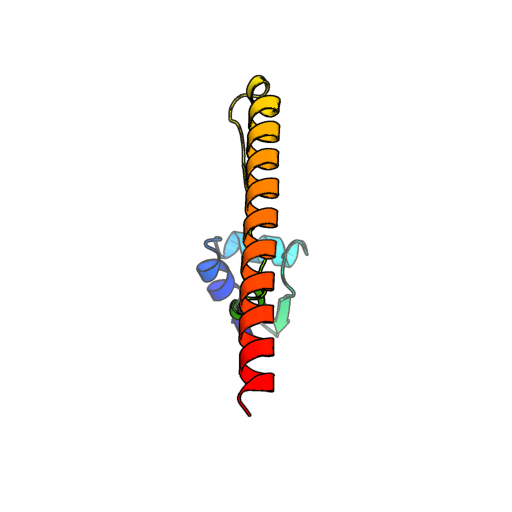5.424 21.486 1.00 82.69 98 GLN A O 1
ATOM 762 N N . ARG A 1 99 ? 4.428 -33.493 20.495 1.00 83.69 99 ARG A N 1
ATOM 763 C CA . ARG A 1 99 ? 3.495 -33.052 21.546 1.00 83.69 99 ARG A CA 1
ATOM 764 C C . ARG A 1 99 ? 2.255 -33.933 21.684 1.00 83.69 99 ARG A C 1
ATOM 766 O O . ARG A 1 99 ? 1.758 -34.083 22.793 1.00 83.69 99 ARG A O 1
ATOM 773 N N . ILE A 1 100 ? 1.748 -34.476 20.578 1.00 80.62 100 ILE A N 1
ATOM 774 C CA . ILE A 1 100 ? 0.591 -35.383 20.580 1.00 80.62 100 ILE A CA 1
ATOM 775 C C . ILE A 1 100 ? 0.984 -36.751 21.146 1.00 80.62 100 ILE A C 1
ATOM 777 O O . ILE A 1 100 ? 0.204 -37.343 21.879 1.00 80.62 100 ILE A O 1
ATOM 781 N N . LEU A 1 101 ? 2.189 -37.243 20.835 1.00 77.75 101 LEU A N 1
ATOM 782 C CA . LEU A 1 101 ? 2.685 -38.526 21.348 1.00 77.75 101 LEU A CA 1
ATOM 783 C C . LEU A 1 101 ? 3.157 -38.475 22.813 1.00 77.75 101 LEU A C 1
ATOM 785 O O . LEU A 1 101 ? 3.238 -39.522 23.449 1.00 77.75 101 LEU A O 1
ATOM 789 N N . SER A 1 102 ? 3.501 -37.297 23.346 1.00 68.94 102 SER A N 1
ATOM 790 C CA . SER A 1 102 ? 3.953 -37.125 24.736 1.00 68.94 102 SER A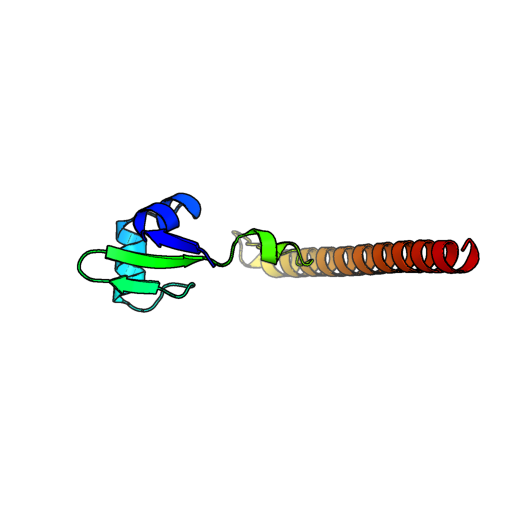 CA 1
ATOM 791 C C . SER A 1 102 ? 2.834 -36.769 25.728 1.00 68.94 102 SER A C 1
ATOM 793 O O . SER A 1 102 ? 3.146 -36.401 26.862 1.00 68.94 102 SER A O 1
ATOM 795 N N . SER A 1 103 ? 1.568 -36.792 25.298 1.00 60.75 103 SER A N 1
ATOM 796 C CA . SER A 1 103 ? 0.375 -36.509 26.112 1.00 60.75 103 SER A CA 1
ATOM 797 C C . SER A 1 103 ? -0.458 -37.763 26.328 1.00 60.75 103 SER A C 1
ATOM 799 O O . SER A 1 103 ? -1.210 -37.740 27.328 1.00 60.75 103 SER A O 1
#

Solvent-accessible surface area (backbone atoms only — not comparable to full-atom values): 6293 Å² total; per-residue (Å²): 128,54,70,40,46,45,58,58,48,17,56,76,74,73,44,55,50,70,58,48,50,50,27,54,76,68,69,63,49,95,54,61,65,49,76,59,90,94,46,43,36,30,53,39,72,62,79,70,70,66,72,74,81,72,88,84,85,88,86,86,71,98,47,80,86,48,46,70,58,52,53,53,53,52,51,55,51,51,54,51,53,51,54,54,50,54,53,54,51,51,56,51,50,50,55,52,49,53,55,63,76,74,107

InterPro domains:
  IPR006118 Recombinase, conserved site [PS00397] (58-66)
  IPR006119 Resolvase, N-terminal catalytic domain [PS51736] (54-103)
  IPR051491 Site-specific recombinase/transposase-related [PTHR36172] (1-79)

pLDDT: mean 82.6, std 12.47, range [43.69, 96.44]

Radius of gyration: 21.19 Å; Cα contacts (8 Å, |Δi|>4): 67; chains: 1; bounding box: 38×56×46 Å